Protein AF-J9ELM8-F1 (afdb_monomer_lite)

pLDDT: mean 75.01, std 12.06, range [44.31, 89.69]

Sequence (156 aa):
MTITLAIALLLKNIKKNKNQLDLVQRIIQQKAIFARRCEVQRRRIKLIIEAICSGLCRDENDLENLLSLLFFERKLTIEDELNFLITRKLICQQKNHGLCGTQLGQAVFTSSLSPDIALQVYDDLEKAIRSLALDNELHLLYLVIFKVFPFFSKNY

Structure (mmCIF, N/CA/C/O backbone):
data_AF-J9ELM8-F1
#
_entry.id   AF-J9ELM8-F1
#
loop_
_atom_site.group_PDB
_atom_site.id
_atom_site.type_symbol
_atom_site.label_atom_id
_atom_site.label_alt_id
_atom_site.label_comp_id
_atom_site.label_asym_id
_atom_site.label_entity_id
_atom_site.label_seq_id
_atom_site.pdbx_PDB_ins_code
_atom_site.Cartn_x
_atom_site.Cartn_y
_atom_site.Cartn_z
_atom_site.occupancy
_atom_site.B_iso_or_equiv
_atom_site.auth_seq_id
_atom_site.auth_comp_id
_atom_site.auth_asym_id
_atom_site.auth_atom_id
_atom_site.pdbx_PDB_model_num
ATOM 1 N N . MET A 1 1 ? -3.591 -6.146 68.782 1.00 54.66 1 MET A N 1
ATOM 2 C CA . MET A 1 1 ? -3.014 -5.292 67.713 1.00 54.66 1 MET A CA 1
ATOM 3 C C . MET A 1 1 ? -2.543 -6.054 66.470 1.00 54.66 1 MET A C 1
ATOM 5 O O . MET A 1 1 ? -2.504 -5.462 65.401 1.00 54.66 1 MET A O 1
ATOM 9 N N . THR A 1 2 ? -2.198 -7.339 66.559 1.00 58.75 2 THR A N 1
ATOM 10 C CA . THR A 1 2 ? -1.621 -8.124 65.448 1.00 58.75 2 THR A CA 1
ATOM 11 C C . THR A 1 2 ? -2.632 -8.528 64.365 1.00 58.75 2 THR A C 1
ATOM 13 O O . THR A 1 2 ? -2.308 -8.495 63.181 1.00 58.75 2 THR A O 1
ATOM 16 N N . ILE A 1 3 ? -3.879 -8.830 64.743 1.00 58.06 3 ILE A N 1
ATOM 17 C CA . ILE A 1 3 ? -4.936 -9.271 63.810 1.00 58.06 3 ILE A CA 1
ATOM 18 C C . ILE A 1 3 ? -5.359 -8.144 62.848 1.00 58.06 3 ILE A C 1
ATOM 20 O O . ILE A 1 3 ? -5.511 -8.366 61.648 1.00 58.06 3 ILE A O 1
ATOM 24 N N . THR A 1 4 ? -5.472 -6.908 63.337 1.00 61.56 4 THR A N 1
ATOM 25 C CA . THR A 1 4 ? -5.875 -5.742 62.531 1.00 61.56 4 THR A CA 1
ATOM 26 C C . THR A 1 4 ? -4.845 -5.401 61.447 1.00 61.56 4 THR A C 1
ATOM 28 O O . THR A 1 4 ? -5.211 -5.039 60.329 1.00 61.56 4 THR A O 1
ATOM 31 N N . LEU A 1 5 ? -3.553 -5.567 61.751 1.00 65.19 5 LEU A N 1
ATOM 32 C CA . LEU A 1 5 ? -2.456 -5.307 60.816 1.00 65.19 5 LEU A CA 1
ATOM 33 C C . LEU A 1 5 ? -2.407 -6.354 59.686 1.00 65.19 5 LEU A C 1
ATOM 35 O O . LEU A 1 5 ? -2.177 -6.006 58.528 1.00 65.19 5 LEU A O 1
ATOM 39 N N . ALA A 1 6 ? -2.686 -7.622 60.008 1.00 63.47 6 ALA A N 1
ATOM 40 C CA . ALA A 1 6 ? -2.739 -8.715 59.035 1.00 63.47 6 ALA A CA 1
ATOM 41 C C . ALA A 1 6 ? -3.901 -8.552 58.036 1.00 63.47 6 ALA A C 1
ATOM 43 O O . ALA A 1 6 ? -3.710 -8.711 56.828 1.00 63.47 6 ALA A O 1
ATOM 44 N N . ILE A 1 7 ? -5.085 -8.150 58.515 1.00 67.12 7 ILE A N 1
ATOM 45 C CA . ILE A 1 7 ? -6.251 -7.869 57.659 1.00 67.12 7 ILE A CA 1
ATOM 46 C C . ILE A 1 7 ? -5.975 -6.663 56.746 1.00 67.12 7 ILE A C 1
ATOM 48 O O . ILE A 1 7 ? -6.275 -6.709 55.552 1.00 67.12 7 ILE A O 1
ATOM 52 N N . ALA A 1 8 ? -5.339 -5.606 57.263 1.00 64.50 8 ALA A N 1
ATOM 53 C CA . ALA A 1 8 ? -4.965 -4.438 56.465 1.00 64.50 8 ALA A CA 1
ATOM 54 C C . ALA A 1 8 ? -3.954 -4.779 55.352 1.00 64.50 8 ALA A C 1
ATOM 56 O O . ALA A 1 8 ? -4.083 -4.275 54.235 1.00 64.50 8 ALA A O 1
ATOM 57 N N . LEU A 1 9 ? -2.982 -5.662 55.614 1.00 61.62 9 LEU A N 1
ATOM 58 C CA . LEU A 1 9 ? -2.028 -6.149 54.609 1.00 61.62 9 LEU A CA 1
ATOM 59 C C . LEU A 1 9 ? -2.701 -6.996 53.521 1.00 61.62 9 LEU A C 1
ATOM 61 O O . LEU A 1 9 ? -2.423 -6.790 52.339 1.00 61.62 9 LEU A O 1
ATOM 65 N N . LEU A 1 10 ? -3.624 -7.888 53.894 1.00 60.81 10 LEU A N 1
ATOM 66 C CA . LEU A 1 10 ? -4.417 -8.677 52.944 1.00 60.81 10 LEU A CA 1
ATOM 67 C C . LEU A 1 10 ? -5.290 -7.784 52.056 1.00 60.81 10 LEU A C 1
ATOM 69 O O . LEU A 1 10 ? -5.258 -7.912 50.833 1.00 60.81 10 LEU A O 1
ATOM 73 N N . LEU A 1 11 ? -5.993 -6.811 52.642 1.00 56.44 11 LEU A N 1
ATOM 74 C CA . LEU A 1 11 ? -6.794 -5.841 51.890 1.00 56.44 11 LEU A CA 1
ATOM 75 C C . LEU A 1 11 ? -5.930 -4.970 50.968 1.00 56.44 11 LEU A C 1
ATOM 77 O O . LEU A 1 11 ? -6.319 -4.704 49.831 1.00 56.44 11 LEU A O 1
ATOM 81 N N . LYS A 1 12 ? -4.735 -4.565 51.414 1.00 59.28 12 LYS A N 1
ATOM 82 C CA . LYS A 1 12 ? -3.779 -3.800 50.600 1.00 59.28 12 LYS A CA 1
ATOM 83 C C . LYS A 1 12 ? -3.245 -4.628 49.427 1.00 59.28 12 LYS A C 1
ATOM 85 O O . LYS A 1 12 ? -3.119 -4.085 48.332 1.00 59.28 12 LYS A O 1
ATOM 90 N N . ASN A 1 13 ? -3.006 -5.928 49.615 1.00 58.91 13 ASN A N 1
ATOM 91 C CA . ASN A 1 13 ? -2.591 -6.843 48.544 1.00 58.91 13 ASN A CA 1
ATOM 92 C C . ASN A 1 13 ? -3.713 -7.108 47.530 1.00 58.91 13 ASN A C 1
ATOM 94 O O . ASN A 1 13 ? -3.481 -7.023 46.325 1.00 58.91 13 ASN A O 1
ATOM 98 N N . ILE A 1 14 ? -4.943 -7.339 47.998 1.00 60.66 14 ILE A N 1
ATOM 99 C CA . ILE A 1 14 ? -6.116 -7.521 47.127 1.00 60.66 14 ILE A CA 1
ATOM 100 C C . ILE A 1 14 ? -6.391 -6.238 46.324 1.00 60.66 14 ILE A C 1
ATOM 102 O O . ILE A 1 14 ? -6.654 -6.294 45.122 1.00 60.66 14 ILE A O 1
ATOM 106 N N . LYS A 1 15 ? -6.261 -5.065 46.957 1.00 60.12 15 LYS A N 1
ATOM 107 C CA . LYS A 1 15 ? -6.425 -3.761 46.298 1.00 60.12 15 LYS A CA 1
ATOM 108 C C . LYS A 1 15 ? -5.303 -3.468 45.297 1.00 60.12 15 LYS A C 1
ATOM 110 O O . LYS A 1 15 ? -5.574 -2.953 44.217 1.00 60.12 15 LYS A O 1
ATOM 115 N N . LYS A 1 16 ? -4.059 -3.852 45.609 1.00 60.88 16 LYS A N 1
ATOM 116 C CA . LYS A 1 16 ? -2.923 -3.759 44.680 1.00 60.88 16 LYS A CA 1
ATOM 117 C C . LYS A 1 16 ? -3.159 -4.618 43.435 1.00 60.88 16 LYS A C 1
ATOM 119 O O . LYS A 1 16 ? -2.912 -4.136 42.339 1.00 60.88 16 LYS A O 1
ATOM 124 N N . ASN A 1 17 ? -3.690 -5.832 43.590 1.00 69.38 17 ASN A N 1
ATOM 125 C CA . ASN A 1 17 ? -3.974 -6.729 42.468 1.00 69.38 17 ASN A CA 1
ATOM 126 C C . ASN A 1 17 ? -5.115 -6.206 41.569 1.00 69.38 17 ASN A C 1
ATOM 128 O O . ASN A 1 17 ? -4.975 -6.193 40.351 1.00 69.38 17 ASN A O 1
ATOM 132 N N . LYS A 1 18 ? -6.192 -5.653 42.151 1.00 74.94 18 LYS A N 1
ATOM 133 C CA . LYS A 1 18 ? -7.259 -4.978 41.379 1.00 74.94 18 LYS A CA 1
ATOM 134 C C . LYS A 1 18 ? -6.739 -3.794 40.557 1.00 74.94 18 LYS A C 1
ATOM 136 O O . LYS A 1 18 ? -7.037 -3.704 39.373 1.00 74.94 18 LYS A O 1
ATOM 141 N N . ASN A 1 19 ? -5.890 -2.947 41.143 1.00 74.50 19 ASN A N 1
ATOM 142 C CA . ASN A 1 19 ? -5.303 -1.810 40.425 1.00 74.50 19 ASN A CA 1
ATOM 143 C C . ASN A 1 19 ? -4.401 -2.248 39.256 1.00 74.50 19 ASN A C 1
ATOM 145 O O . ASN A 1 19 ? -4.346 -1.566 38.235 1.00 74.50 19 ASN A O 1
ATOM 149 N N . GLN A 1 20 ? -3.681 -3.366 39.406 1.00 74.56 20 GLN A N 1
ATOM 150 C CA . GLN A 1 20 ? -2.874 -3.949 38.329 1.00 74.56 20 GLN A CA 1
ATOM 151 C C . GLN A 1 20 ? -3.768 -4.518 37.222 1.00 74.56 20 GLN A C 1
ATOM 153 O O . GLN A 1 20 ? -3.480 -4.311 36.048 1.00 74.56 20 GLN A O 1
ATOM 158 N N . LEU A 1 21 ? -4.885 -5.159 37.580 1.00 75.38 21 LEU A N 1
ATOM 159 C CA . LEU A 1 21 ? -5.864 -5.664 36.618 1.00 75.38 21 LEU A CA 1
ATOM 160 C C . LEU A 1 21 ? -6.491 -4.524 35.795 1.00 75.38 21 LEU A C 1
ATOM 162 O O . LEU A 1 21 ? -6.528 -4.604 34.570 1.00 75.38 21 LEU A O 1
ATOM 166 N N . ASP A 1 22 ? -6.882 -3.426 36.451 1.00 80.81 22 ASP A N 1
ATOM 167 C CA . ASP A 1 22 ? -7.416 -2.225 35.790 1.00 80.81 22 ASP A CA 1
ATOM 168 C C . ASP A 1 22 ? -6.375 -1.533 34.897 1.00 80.81 22 ASP A C 1
ATOM 170 O O . ASP A 1 22 ? -6.712 -0.935 33.871 1.00 80.81 22 ASP A O 1
ATOM 174 N N . LEU A 1 23 ? -5.093 -1.582 35.276 1.00 81.75 23 LEU A N 1
ATOM 175 C CA . LEU A 1 23 ? -3.998 -1.065 34.455 1.00 81.75 23 LEU A CA 1
ATOM 176 C C . LEU A 1 23 ? -3.802 -1.929 33.202 1.00 81.75 23 LEU A C 1
ATOM 178 O O . LEU A 1 23 ? -3.735 -1.397 32.097 1.00 81.75 23 LEU A O 1
ATOM 182 N N . VAL A 1 24 ? -3.757 -3.254 33.361 1.00 81.75 24 VAL A N 1
ATOM 183 C CA . VAL A 1 24 ? -3.612 -4.203 32.248 1.00 81.75 24 VAL A CA 1
ATOM 184 C C . VAL A 1 24 ? -4.805 -4.109 31.299 1.00 81.75 24 VAL A C 1
ATOM 186 O O . VAL A 1 24 ? -4.609 -4.023 30.089 1.00 81.75 24 VAL A O 1
ATOM 189 N N . GLN A 1 25 ? -6.030 -4.028 31.822 1.00 79.25 25 GLN A N 1
ATOM 190 C CA . GLN A 1 25 ? -7.232 -3.843 31.013 1.00 79.25 25 GLN A CA 1
ATOM 191 C C . GLN A 1 25 ? -7.175 -2.537 30.211 1.00 79.25 25 GLN A C 1
ATOM 193 O O . GLN A 1 25 ? -7.466 -2.546 29.014 1.00 79.25 25 GLN A O 1
ATOM 198 N N . ARG A 1 26 ? -6.723 -1.433 30.821 1.00 78.44 26 ARG A N 1
ATOM 199 C CA . ARG A 1 26 ? -6.506 -0.167 30.105 1.00 78.44 26 ARG A CA 1
ATOM 200 C C . ARG A 1 26 ? -5.450 -0.287 29.010 1.00 78.44 26 ARG A C 1
ATOM 202 O O . ARG A 1 26 ? -5.687 0.191 27.907 1.00 78.44 26 ARG A O 1
ATOM 209 N N . ILE A 1 27 ? -4.328 -0.957 29.268 1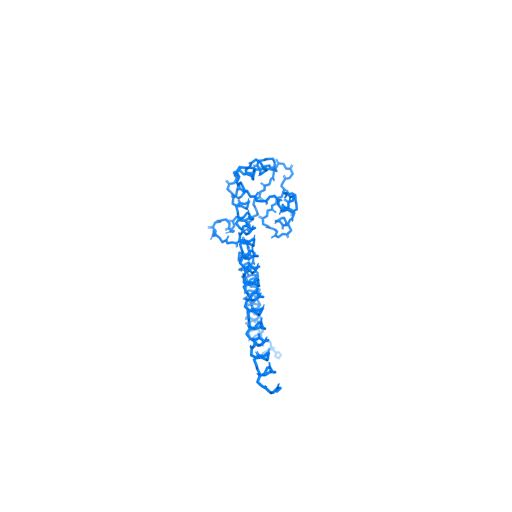.00 79.38 27 ILE A N 1
ATOM 210 C CA . ILE A 1 27 ? -3.276 -1.173 28.262 1.00 79.38 27 ILE A CA 1
ATOM 211 C C . ILE A 1 27 ? -3.799 -2.027 27.097 1.00 79.38 27 ILE A C 1
ATOM 213 O O . ILE A 1 27 ? -3.531 -1.715 25.938 1.00 79.38 27 ILE A O 1
ATOM 217 N N . ILE A 1 28 ? -4.567 -3.083 27.377 1.00 79.25 28 ILE A N 1
ATOM 218 C CA . ILE A 1 28 ? -5.166 -3.945 26.347 1.00 79.25 28 ILE A CA 1
ATOM 219 C C . ILE A 1 28 ? -6.178 -3.158 25.511 1.00 79.25 28 ILE A C 1
ATOM 221 O O . ILE A 1 28 ? -6.124 -3.210 24.284 1.00 79.25 28 ILE A O 1
ATOM 225 N N . GLN A 1 29 ? -7.059 -2.384 26.149 1.00 75.81 29 GLN A N 1
ATOM 226 C CA . GLN A 1 29 ? -8.020 -1.530 25.449 1.00 75.81 29 GLN A CA 1
ATOM 227 C C . GLN A 1 29 ? -7.314 -0.479 24.585 1.00 75.81 29 GLN A C 1
ATOM 229 O O . GLN A 1 29 ? -7.668 -0.306 23.422 1.00 75.81 29 GLN A O 1
ATOM 234 N N . GLN A 1 30 ? -6.272 0.171 25.105 1.00 72.12 30 GLN A N 1
ATOM 235 C CA . GLN A 1 30 ? -5.463 1.122 24.341 1.00 72.12 30 GLN A CA 1
ATOM 236 C C . GLN A 1 30 ? -4.791 0.462 23.133 1.00 72.12 30 GLN A C 1
ATOM 238 O O . GLN A 1 30 ? -4.851 1.008 22.031 1.00 72.12 30 GLN A O 1
ATOM 243 N N . LYS A 1 31 ? -4.211 -0.734 23.303 1.00 69.56 31 LYS A N 1
ATOM 244 C CA . LYS A 1 31 ? -3.638 -1.507 22.193 1.00 69.56 31 LYS A CA 1
ATOM 245 C C . LYS A 1 31 ? -4.690 -1.889 21.152 1.00 69.56 31 LYS A C 1
ATOM 247 O O . LYS A 1 31 ? -4.416 -1.770 19.963 1.00 69.56 31 LYS A O 1
ATOM 252 N N . ALA A 1 32 ? -5.888 -2.295 21.570 1.00 69.50 32 ALA A N 1
ATOM 253 C CA . ALA A 1 32 ? -6.981 -2.638 20.661 1.00 69.50 32 ALA A CA 1
ATOM 254 C C . ALA A 1 32 ? -7.477 -1.418 19.861 1.00 69.50 32 ALA A C 1
ATOM 256 O O . ALA A 1 32 ? -7.675 -1.507 18.650 1.00 69.50 32 ALA A O 1
ATOM 257 N N . ILE A 1 33 ? -7.617 -0.257 20.511 1.00 72.31 33 ILE A N 1
ATOM 258 C CA . ILE A 1 33 ? -7.977 1.010 19.854 1.00 72.31 33 ILE A CA 1
ATOM 259 C C . ILE A 1 33 ? -6.896 1.417 18.846 1.00 72.31 33 ILE A C 1
ATOM 261 O O . ILE A 1 33 ? -7.211 1.817 17.725 1.00 72.31 33 ILE A O 1
ATOM 265 N N . PHE A 1 34 ? -5.623 1.290 19.225 1.00 65.69 34 PHE A N 1
ATOM 266 C CA . PHE A 1 34 ? -4.498 1.598 18.348 1.00 65.69 34 PHE A CA 1
ATOM 267 C C . PHE A 1 34 ? -4.453 0.670 17.127 1.00 65.69 34 PHE A C 1
ATOM 269 O O . PHE A 1 34 ? -4.370 1.154 16.000 1.00 65.69 34 PHE A O 1
ATOM 276 N N . ALA A 1 35 ? -4.597 -0.643 17.332 1.00 65.88 35 ALA A N 1
ATOM 277 C CA . ALA A 1 35 ? -4.659 -1.623 16.250 1.00 65.88 35 ALA A CA 1
ATOM 278 C C . ALA A 1 35 ? -5.801 -1.307 15.272 1.00 65.88 35 ALA A C 1
ATOM 280 O O . ALA A 1 35 ? -5.575 -1.219 14.065 1.00 65.88 35 ALA A O 1
ATOM 281 N N . ARG A 1 36 ? -7.002 -1.014 15.793 1.00 69.38 36 ARG A N 1
ATOM 282 C CA . ARG A 1 36 ? -8.157 -0.617 14.977 1.00 69.38 36 ARG A CA 1
ATOM 283 C C . ARG A 1 36 ? -7.887 0.662 14.180 1.00 69.38 36 ARG A C 1
ATOM 285 O O . ARG A 1 36 ? -8.250 0.741 13.011 1.00 69.38 36 ARG A O 1
ATOM 292 N N . ARG A 1 37 ? -7.221 1.653 14.779 1.00 64.88 37 ARG A N 1
ATOM 293 C CA . ARG A 1 37 ? -6.851 2.907 14.104 1.00 64.88 37 ARG A CA 1
ATOM 294 C C . ARG A 1 37 ? -5.875 2.667 12.947 1.00 64.88 37 ARG A C 1
ATOM 296 O O . ARG A 1 37 ? -6.084 3.217 11.868 1.00 64.88 37 ARG A O 1
ATOM 303 N N . CYS A 1 38 ? -4.850 1.840 13.152 1.00 63.28 38 CYS A N 1
ATOM 304 C CA . CYS A 1 38 ? -3.893 1.478 12.104 1.00 63.28 38 CYS A CA 1
ATOM 305 C C . CYS A 1 38 ? -4.552 0.689 10.966 1.00 63.28 38 CYS A C 1
ATOM 307 O O . CYS A 1 38 ? -4.238 0.922 9.801 1.00 63.28 38 CYS A O 1
ATOM 309 N N . GLU A 1 39 ? -5.491 -0.209 11.275 1.00 68.44 39 GLU A N 1
ATOM 310 C CA . GLU A 1 39 ? -6.244 -0.928 10.245 1.00 68.44 39 GLU A CA 1
ATOM 311 C C . GLU A 1 39 ? -7.077 0.004 9.367 1.00 68.44 39 GLU A C 1
ATOM 313 O O . GLU A 1 39 ? -7.069 -0.143 8.146 1.00 68.44 39 GLU A O 1
ATOM 318 N N . VAL A 1 40 ? -7.769 0.979 9.961 1.00 72.69 40 VAL A N 1
ATOM 319 C CA . VAL A 1 40 ? -8.566 1.955 9.202 1.00 72.69 40 VAL A CA 1
ATOM 320 C C . VAL A 1 40 ? -7.674 2.767 8.263 1.00 72.69 40 VAL A C 1
ATOM 322 O O . VAL A 1 40 ? -8.022 2.939 7.097 1.00 72.69 40 VAL A O 1
ATOM 325 N N . GLN A 1 41 ? -6.5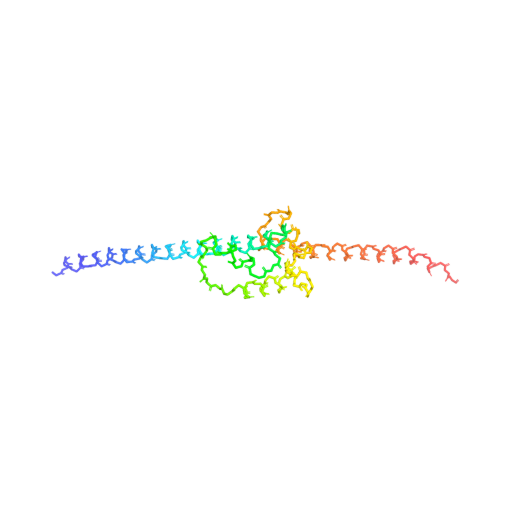01 3.204 8.728 1.00 72.38 41 GLN A N 1
ATOM 326 C CA . GLN A 1 41 ? -5.549 3.942 7.895 1.00 72.38 41 GLN A CA 1
ATOM 327 C C . GLN A 1 41 ? -5.011 3.087 6.739 1.00 72.38 41 GLN A C 1
ATOM 329 O O . GLN A 1 41 ? -4.993 3.544 5.600 1.00 72.38 41 GLN A O 1
ATOM 334 N N . ARG A 1 42 ? -4.637 1.827 6.998 1.00 73.31 42 ARG A N 1
ATOM 335 C CA . ARG A 1 42 ? -4.185 0.897 5.948 1.00 73.31 42 ARG A CA 1
ATOM 336 C C . ARG A 1 42 ? -5.256 0.655 4.889 1.00 73.31 42 ARG A C 1
ATOM 338 O O . ARG A 1 42 ? -4.947 0.657 3.701 1.00 73.31 42 ARG A O 1
ATOM 345 N N . ARG A 1 43 ? -6.511 0.475 5.314 1.00 79.94 43 ARG A N 1
ATOM 346 C CA . ARG A 1 43 ? -7.654 0.306 4.405 1.00 79.94 43 ARG A CA 1
ATOM 347 C C . ARG A 1 43 ? -7.898 1.566 3.579 1.00 79.94 43 ARG A C 1
ATOM 349 O O . ARG A 1 43 ? -8.086 1.449 2.376 1.00 79.94 43 ARG A O 1
ATOM 356 N N . ARG A 1 44 ? -7.828 2.752 4.195 1.00 84.31 44 ARG A N 1
ATOM 357 C CA . ARG A 1 44 ? -7.969 4.041 3.501 1.00 84.31 44 ARG A CA 1
ATOM 358 C C . ARG A 1 44 ? -6.899 4.220 2.423 1.00 84.31 44 ARG A C 1
ATOM 360 O O . ARG A 1 44 ? -7.244 4.476 1.279 1.00 84.31 44 ARG A O 1
ATOM 367 N N . ILE A 1 45 ? -5.624 4.018 2.759 1.00 83.94 45 ILE A N 1
ATOM 368 C CA . ILE A 1 45 ? -4.510 4.156 1.804 1.00 83.94 45 ILE A CA 1
ATOM 369 C C . ILE A 1 45 ? -4.651 3.158 0.647 1.00 83.94 45 ILE A C 1
ATOM 371 O O . ILE A 1 45 ? -4.472 3.532 -0.510 1.00 83.94 45 ILE A O 1
ATOM 375 N N . LYS A 1 46 ? -5.008 1.901 0.944 1.00 87.56 46 LYS A N 1
ATOM 376 C CA . LYS A 1 46 ? -5.252 0.884 -0.088 1.00 87.56 46 LYS A CA 1
ATOM 377 C C . LYS A 1 46 ? -6.363 1.319 -1.045 1.00 87.56 46 LYS A C 1
ATOM 379 O O . LYS A 1 46 ? -6.170 1.272 -2.252 1.00 87.56 46 LYS A O 1
ATOM 384 N N . LEU A 1 47 ? -7.476 1.805 -0.502 1.00 87.69 47 LEU A N 1
ATOM 385 C CA . LEU A 1 47 ? -8.629 2.243 -1.282 1.00 87.69 47 LEU A CA 1
ATOM 386 C C . LEU A 1 47 ? -8.292 3.447 -2.173 1.00 87.69 47 LEU A C 1
ATOM 388 O O . LEU A 1 47 ? -8.681 3.465 -3.334 1.00 87.69 47 LEU A O 1
ATOM 392 N N . ILE A 1 48 ? -7.517 4.415 -1.673 1.00 87.50 48 ILE A N 1
ATOM 393 C CA . ILE A 1 48 ? -7.051 5.564 -2.469 1.00 87.50 48 ILE A CA 1
ATOM 394 C C . ILE A 1 48 ? -6.218 5.094 -3.672 1.00 87.50 48 ILE A C 1
ATOM 396 O O . ILE A 1 48 ? -6.444 5.540 -4.795 1.00 87.50 48 ILE A O 1
ATOM 400 N N . ILE A 1 49 ? -5.285 4.160 -3.460 1.00 88.12 49 ILE A N 1
ATOM 401 C CA . ILE A 1 49 ? -4.467 3.602 -4.546 1.00 88.12 49 ILE A CA 1
ATOM 402 C C . ILE A 1 49 ? -5.344 2.837 -5.539 1.00 88.12 49 ILE A C 1
ATOM 404 O O . ILE A 1 49 ? -5.184 3.022 -6.742 1.00 88.12 49 ILE A O 1
ATOM 408 N N . GLU A 1 50 ? -6.284 2.017 -5.064 1.00 89.06 50 GLU A N 1
ATOM 409 C CA . GLU A 1 50 ? -7.226 1.286 -5.920 1.00 89.06 50 GLU A CA 1
ATOM 410 C C . GLU A 1 50 ? -8.094 2.239 -6.751 1.00 89.06 50 GLU A C 1
ATOM 412 O O . GLU A 1 50 ? -8.251 2.027 -7.951 1.00 89.06 50 GLU A O 1
ATOM 417 N N . ALA A 1 51 ? -8.610 3.318 -6.161 1.00 88.94 51 ALA A N 1
ATOM 418 C CA . ALA A 1 51 ? -9.424 4.314 -6.856 1.00 88.94 51 ALA A CA 1
ATOM 419 C C . ALA A 1 51 ? -8.637 5.035 -7.965 1.00 88.94 51 ALA A C 1
ATOM 421 O O . ALA A 1 51 ? -9.152 5.246 -9.062 1.00 88.94 51 ALA A O 1
ATOM 422 N N . ILE A 1 52 ? -7.368 5.360 -7.714 1.00 88.44 52 ILE A N 1
ATOM 423 C CA . ILE A 1 52 ? -6.515 6.047 -8.693 1.00 88.44 52 ILE A CA 1
ATOM 424 C C . ILE A 1 52 ? -6.021 5.073 -9.776 1.00 88.44 52 ILE A C 1
ATOM 426 O O . ILE A 1 52 ? -6.073 5.388 -10.962 1.00 88.44 52 ILE A O 1
ATOM 430 N N . CYS A 1 53 ? -5.601 3.859 -9.407 1.00 87.31 53 CYS A N 1
ATOM 431 C CA . CYS A 1 53 ? -5.102 2.853 -10.356 1.00 87.31 53 CYS A CA 1
ATOM 432 C C . CYS A 1 53 ? -6.216 2.213 -11.202 1.00 87.31 53 CYS A C 1
ATOM 434 O O . CYS A 1 53 ? -5.965 1.778 -12.325 1.00 87.31 53 CYS A O 1
ATOM 436 N N . SER A 1 54 ? -7.453 2.169 -10.697 1.00 87.06 54 SER A N 1
ATOM 437 C CA . SER A 1 54 ? -8.633 1.784 -11.487 1.00 87.06 54 SER A CA 1
ATOM 438 C C . SER A 1 54 ? -9.102 2.889 -12.441 1.00 87.06 54 SER A C 1
ATOM 440 O O . SER A 1 54 ? -9.902 2.623 -13.336 1.00 87.06 54 SER A O 1
ATOM 442 N N . GLY A 1 55 ? -8.599 4.119 -12.277 1.00 84.44 55 GLY A N 1
ATOM 443 C CA . GLY A 1 55 ? -9.001 5.286 -13.060 1.00 84.44 55 GLY A CA 1
ATOM 444 C C . GLY A 1 55 ? -10.338 5.899 -12.637 1.00 84.44 55 GLY A C 1
ATOM 445 O O . GLY A 1 55 ? -10.888 6.692 -13.406 1.00 84.44 55 GLY A O 1
ATOM 446 N N . LEU A 1 56 ? -10.848 5.534 -11.452 1.00 83.00 56 LEU A N 1
ATOM 447 C CA . LEU A 1 56 ? -12.076 6.067 -10.856 1.00 83.00 56 LEU A CA 1
ATOM 448 C C . LEU A 1 56 ? -11.895 7.513 -10.377 1.00 83.00 56 LEU A C 1
ATOM 450 O O . LEU A 1 56 ? -12.803 8.321 -10.540 1.00 83.00 56 LEU A O 1
ATOM 454 N N . CYS A 1 57 ? -10.728 7.836 -9.817 1.00 84.12 57 CYS A N 1
ATOM 455 C CA . CYS A 1 57 ? -10.371 9.193 -9.404 1.00 84.12 57 CYS A CA 1
ATOM 456 C C . CYS A 1 57 ? -9.204 9.693 -10.252 1.00 84.12 57 CYS A C 1
ATOM 458 O O . CYS A 1 57 ? -8.141 9.067 -10.259 1.00 84.12 57 CYS A O 1
ATOM 460 N N . ARG A 1 58 ? -9.399 10.816 -10.949 1.00 81.81 58 ARG A N 1
ATOM 461 C CA . ARG A 1 58 ? -8.349 11.464 -11.754 1.00 81.81 58 ARG A CA 1
ATOM 462 C C . ARG A 1 58 ? -7.929 12.798 -11.160 1.00 81.81 58 ARG A C 1
ATOM 464 O O . ARG A 1 58 ? -6.759 13.152 -11.262 1.00 81.81 58 ARG A O 1
ATOM 471 N N . ASP A 1 59 ? -8.840 13.465 -10.461 1.00 83.69 59 ASP A N 1
ATOM 472 C CA . ASP A 1 59 ? -8.579 14.737 -9.802 1.00 83.69 59 ASP A CA 1
ATOM 473 C C . ASP A 1 59 ? -8.685 14.629 -8.277 1.00 83.69 59 ASP A C 1
ATOM 475 O O . ASP A 1 59 ? -9.330 13.733 -7.724 1.00 83.69 59 ASP A O 1
ATOM 479 N N . GLU A 1 60 ? -8.059 15.578 -7.582 1.00 82.25 60 GLU A N 1
ATOM 480 C CA . GLU A 1 60 ? -8.127 15.681 -6.119 1.00 82.25 60 GLU A CA 1
ATOM 481 C C . GLU A 1 60 ? -9.577 15.847 -5.645 1.00 82.25 60 GLU A C 1
ATOM 483 O O . GLU A 1 60 ? -9.980 15.215 -4.674 1.00 82.25 60 GLU A O 1
ATOM 488 N N . ASN A 1 61 ? -10.396 16.591 -6.396 1.00 83.06 61 ASN A N 1
ATOM 489 C CA . ASN A 1 61 ? -11.815 16.796 -6.105 1.00 83.06 61 ASN A CA 1
ATOM 490 C C . ASN A 1 61 ? -12.640 15.496 -6.182 1.00 83.06 61 ASN A C 1
ATOM 492 O O . ASN A 1 61 ? -13.523 15.270 -5.356 1.00 83.06 61 ASN A O 1
ATOM 496 N N . ASP A 1 62 ? -12.342 14.605 -7.134 1.00 85.50 62 ASP A N 1
ATOM 497 C CA . ASP A 1 62 ? -13.002 13.293 -7.215 1.00 85.50 62 ASP A CA 1
ATOM 498 C C . ASP A 1 62 ? -12.655 12.435 -6.001 1.00 85.50 62 ASP A C 1
ATOM 500 O O . ASP A 1 62 ? -13.503 11.714 -5.466 1.00 85.50 62 ASP A O 1
ATOM 504 N N . LEU A 1 63 ? -11.404 12.538 -5.549 1.00 84.19 63 LEU A N 1
ATOM 505 C CA . LEU A 1 63 ? -10.938 11.851 -4.359 1.00 84.19 63 LEU A CA 1
ATOM 506 C C . LEU A 1 63 ? -11.605 12.414 -3.098 1.00 84.19 63 LEU A C 1
ATOM 508 O O . LEU A 1 63 ? -12.036 11.636 -2.247 1.00 84.19 63 LEU A O 1
ATOM 512 N N . GLU A 1 64 ? -11.757 13.738 -2.988 1.00 83.31 64 GLU A N 1
ATOM 513 C CA . GLU A 1 64 ? -12.492 14.371 -1.886 1.00 83.31 64 GLU A CA 1
ATOM 514 C C . GLU A 1 64 ? -13.950 13.903 -1.842 1.00 83.31 64 GLU A C 1
ATOM 516 O O . GLU A 1 64 ? -14.452 13.524 -0.778 1.00 83.31 64 GLU A O 1
ATOM 521 N N . ASN A 1 65 ? -14.615 13.863 -3.001 1.00 85.25 65 ASN A N 1
ATOM 522 C CA . ASN A 1 65 ? -15.988 13.383 -3.131 1.00 85.25 65 ASN A CA 1
ATOM 523 C C . ASN A 1 65 ? -16.103 11.922 -2.691 1.00 85.25 65 ASN A C 1
ATOM 525 O O . ASN A 1 65 ? -16.946 11.589 -1.857 1.00 85.25 65 ASN A O 1
ATOM 529 N N . LEU A 1 66 ? -15.217 11.052 -3.174 1.00 82.81 66 LEU A N 1
ATOM 530 C CA . LEU A 1 66 ? -15.197 9.640 -2.802 1.00 82.81 66 LEU A CA 1
ATOM 531 C C . LEU A 1 66 ? -14.943 9.450 -1.297 1.00 82.81 66 LEU A C 1
ATOM 533 O O . LEU A 1 66 ? -15.642 8.680 -0.635 1.00 82.81 66 LEU A O 1
ATOM 537 N N . LEU A 1 67 ? -14.002 10.197 -0.721 1.00 80.12 67 LEU A N 1
ATOM 538 C CA . LEU A 1 67 ? -13.714 10.143 0.712 1.00 80.12 67 LEU A CA 1
ATOM 539 C C . LEU A 1 67 ? -14.863 10.694 1.564 1.00 80.12 67 LEU A C 1
ATOM 541 O O . LEU A 1 67 ? -15.093 10.188 2.665 1.00 80.12 67 LEU A O 1
ATOM 545 N N . SER A 1 68 ? -15.610 11.683 1.064 1.00 80.62 68 SER A N 1
ATOM 546 C CA . SER A 1 68 ? -16.802 12.208 1.739 1.00 80.62 68 SER A CA 1
ATOM 547 C C . SER A 1 68 ? -17.907 11.154 1.881 1.00 80.62 68 SER A C 1
ATOM 549 O O . SER A 1 68 ? -18.603 11.133 2.895 1.00 80.62 68 SER A O 1
ATOM 551 N N . LEU A 1 69 ? -18.007 10.232 0.917 1.00 80.19 69 LEU A N 1
ATOM 552 C CA . LEU A 1 69 ? -18.978 9.135 0.922 1.00 80.19 69 LEU A CA 1
ATOM 553 C C . LEU A 1 69 ? -18.557 7.965 1.824 1.00 80.19 69 LEU A C 1
ATOM 555 O O . LEU A 1 69 ? -19.406 7.226 2.317 1.00 80.19 69 LEU A O 1
ATOM 559 N N . LEU A 1 70 ? -17.256 7.779 2.056 1.00 71.31 70 LEU A N 1
ATOM 560 C CA . LEU A 1 70 ? -16.711 6.571 2.686 1.00 71.31 70 LEU A CA 1
ATOM 561 C C . LEU A 1 70 ? -16.654 6.589 4.226 1.00 71.31 70 LEU A C 1
ATOM 563 O O . LEU A 1 70 ? -16.062 5.689 4.817 1.00 71.31 70 LEU A O 1
ATOM 567 N N . PHE A 1 71 ? -17.277 7.563 4.902 1.00 66.75 71 PHE A N 1
ATOM 568 C CA . PHE A 1 71 ? -17.349 7.657 6.377 1.00 66.75 71 PHE A CA 1
ATOM 569 C C . PHE A 1 71 ? -15.999 7.459 7.110 1.00 66.75 71 PHE A C 1
ATOM 571 O O . PHE A 1 71 ? -15.961 7.026 8.265 1.00 66.75 71 PHE A O 1
ATOM 578 N N . PHE A 1 72 ? -14.867 7.769 6.470 1.00 69.25 72 PHE A N 1
ATOM 579 C CA . PHE A 1 72 ? -13.561 7.697 7.123 1.00 69.25 72 PHE A CA 1
ATOM 580 C C . PHE A 1 72 ? -13.380 8.872 8.093 1.00 69.25 72 PHE A C 1
ATOM 582 O O . PHE A 1 72 ? -13.727 10.013 7.790 1.00 69.25 72 PHE A O 1
ATOM 589 N N . GLU A 1 73 ? -12.768 8.617 9.255 1.00 59.31 73 GLU A N 1
ATOM 590 C CA . GLU A 1 73 ? -12.347 9.690 10.161 1.00 59.31 73 GLU A CA 1
ATOM 591 C C . GLU A 1 73 ? -11.330 10.603 9.446 1.00 59.31 73 GLU A C 1
ATOM 593 O O . GLU A 1 73 ? -10.234 10.166 9.073 1.00 59.31 73 GLU A O 1
ATOM 598 N N . ARG A 1 74 ? -11.678 11.885 9.256 1.00 58.81 74 ARG A N 1
ATOM 599 C CA . ARG A 1 74 ? -10.768 12.916 8.727 1.00 58.81 74 ARG A CA 1
ATOM 600 C C . ARG A 1 74 ? -9.669 13.198 9.753 1.00 58.81 74 ARG A C 1
ATOM 602 O O . ARG A 1 74 ? -9.846 14.015 10.649 1.00 58.81 74 ARG A O 1
ATOM 609 N N . LYS A 1 75 ? -8.552 12.474 9.658 1.00 59.94 75 LYS A N 1
ATOM 610 C CA . LYS A 1 75 ? -7.368 12.669 10.517 1.00 59.94 75 LYS A CA 1
ATOM 611 C C . LYS A 1 75 ? -6.210 13.391 9.830 1.00 59.94 75 LYS A C 1
ATOM 613 O O . LYS A 1 75 ? -5.453 14.046 10.533 1.00 59.94 75 LYS A O 1
ATOM 618 N N . LEU A 1 76 ? -6.076 13.265 8.510 1.00 64.69 76 LEU A N 1
ATOM 619 C CA . LEU A 1 76 ? -5.072 13.958 7.702 1.00 64.69 76 LEU A CA 1
ATOM 620 C C . LEU A 1 76 ? -5.735 14.665 6.518 1.00 64.69 76 LEU A C 1
ATOM 622 O O . LEU A 1 76 ? -6.744 14.179 5.988 1.00 64.69 76 LEU A O 1
ATOM 626 N N . THR A 1 77 ? -5.149 15.800 6.136 1.00 76.00 77 THR A N 1
ATOM 627 C CA . THR A 1 77 ? -5.388 16.493 4.866 1.00 76.00 77 THR A CA 1
ATOM 628 C C . THR A 1 77 ? -5.058 15.550 3.712 1.00 76.00 77 THR A C 1
ATOM 630 O O . THR A 1 77 ? -4.116 14.761 3.776 1.00 76.00 77 THR A O 1
ATOM 633 N N . ILE A 1 78 ? -5.879 15.593 2.665 1.00 77.69 78 ILE A N 1
ATOM 634 C CA . ILE A 1 78 ? -5.753 14.697 1.507 1.00 77.69 78 ILE A CA 1
ATOM 635 C C . ILE A 1 78 ? -4.413 14.935 0.801 1.00 77.69 78 ILE A C 1
ATOM 637 O O . ILE A 1 78 ? -3.755 13.982 0.392 1.00 77.69 78 ILE A O 1
ATOM 641 N N . GLU A 1 79 ? -3.960 16.186 0.772 1.00 80.44 79 GLU A N 1
ATOM 642 C CA . GLU A 1 79 ? -2.655 16.593 0.251 1.00 80.44 79 GLU A CA 1
ATOM 643 C C . GLU A 1 79 ? -1.487 15.858 0.926 1.00 80.44 79 GLU A C 1
ATOM 645 O O . GLU A 1 79 ? -0.595 15.364 0.240 1.00 80.44 79 GLU A O 1
ATOM 650 N N . ASP A 1 80 ? -1.499 15.706 2.255 1.00 82.00 80 ASP A N 1
ATOM 651 C CA . ASP A 1 80 ? -0.431 15.003 2.979 1.00 82.00 80 ASP A CA 1
ATOM 652 C C . ASP A 1 80 ? -0.405 13.507 2.634 1.00 82.00 80 ASP A C 1
ATOM 654 O O . ASP A 1 80 ? 0.665 12.905 2.498 1.00 82.00 80 ASP A O 1
ATOM 658 N N . GLU A 1 81 ? -1.581 12.896 2.453 1.00 82.44 81 GLU A N 1
ATOM 659 C CA . GLU A 1 81 ? -1.691 11.497 2.031 1.00 82.44 81 GLU A CA 1
ATOM 660 C C . GLU A 1 81 ? -1.210 11.305 0.590 1.00 82.44 81 GLU A C 1
ATOM 662 O O . GLU A 1 81 ? -0.483 10.348 0.307 1.00 82.44 81 GLU A O 1
ATOM 667 N N . LEU A 1 82 ? -1.549 12.229 -0.311 1.00 83.62 82 LEU A N 1
ATOM 668 C CA . LEU A 1 82 ? -1.061 12.2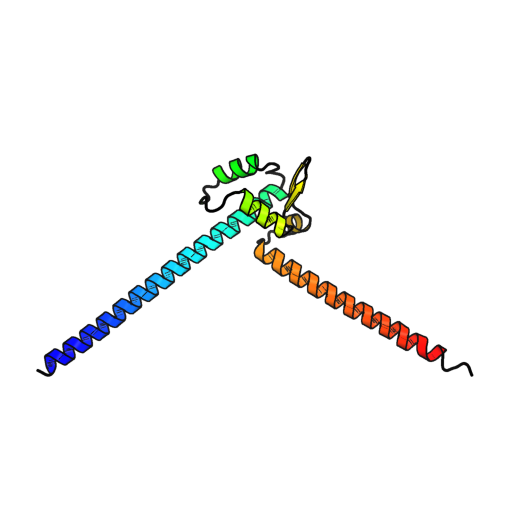18 -1.688 1.00 83.62 82 LEU A CA 1
ATOM 669 C C . LEU A 1 82 ? 0.455 12.410 -1.739 1.00 83.62 82 LEU A C 1
ATOM 671 O O . LEU A 1 82 ? 1.145 11.629 -2.393 1.00 83.62 82 LEU A O 1
ATOM 675 N N . ASN A 1 83 ? 0.996 13.362 -0.982 1.00 85.19 83 ASN A N 1
ATOM 676 C CA . ASN A 1 83 ? 2.436 13.591 -0.881 1.00 85.19 83 ASN A CA 1
ATOM 677 C C . ASN A 1 83 ? 3.173 12.354 -0.350 1.00 85.19 83 ASN A C 1
ATOM 679 O O . ASN A 1 83 ? 4.224 11.975 -0.878 1.00 85.19 83 ASN A O 1
ATOM 683 N N . PHE A 1 84 ? 2.615 11.670 0.652 1.00 84.19 84 PHE A N 1
ATOM 684 C CA . PHE A 1 84 ? 3.155 10.403 1.146 1.00 84.19 84 PHE A CA 1
ATOM 685 C C . PHE A 1 84 ? 3.173 9.314 0.062 1.00 84.19 84 PHE A C 1
ATOM 687 O O . PHE A 1 84 ? 4.169 8.600 -0.091 1.00 84.19 84 PHE A O 1
ATOM 694 N N . LEU A 1 85 ? 2.097 9.199 -0.720 1.00 84.38 85 LEU A N 1
ATOM 695 C CA . LEU A 1 85 ? 1.982 8.222 -1.806 1.00 84.38 85 LEU A CA 1
ATOM 696 C C . LEU A 1 85 ? 2.937 8.521 -2.969 1.00 84.38 85 LEU A C 1
ATOM 698 O O . LEU A 1 85 ? 3.545 7.596 -3.518 1.00 84.38 85 LEU A O 1
ATOM 702 N N . ILE A 1 86 ? 3.122 9.800 -3.296 1.00 86.56 86 ILE A N 1
ATOM 703 C CA . ILE A 1 86 ? 4.081 10.271 -4.303 1.00 86.56 86 ILE A CA 1
ATOM 704 C C . ILE A 1 86 ? 5.517 10.001 -3.839 1.00 86.56 86 ILE A C 1
ATOM 706 O O . ILE A 1 86 ? 6.324 9.466 -4.599 1.00 86.56 86 ILE A O 1
ATOM 710 N N . THR A 1 87 ? 5.828 10.276 -2.568 1.00 87.19 87 THR A N 1
ATOM 711 C CA . THR A 1 87 ? 7.159 10.027 -1.981 1.00 87.19 87 THR A CA 1
ATOM 712 C C . THR A 1 87 ? 7.541 8.550 -2.068 1.00 87.19 87 THR A C 1
ATOM 714 O O . THR A 1 87 ? 8.690 8.2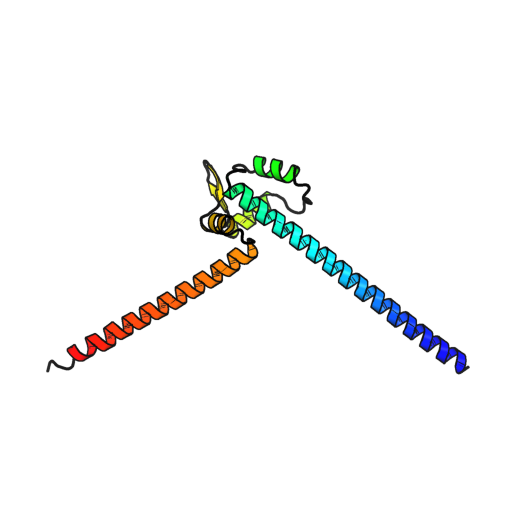07 -2.340 1.00 87.19 87 THR A O 1
ATOM 717 N N . ARG A 1 88 ? 6.563 7.655 -1.891 1.00 84.69 88 ARG A N 1
ATOM 718 C CA . ARG A 1 88 ? 6.752 6.203 -2.016 1.00 84.69 88 ARG A CA 1
ATOM 719 C C . ARG A 1 88 ? 6.677 5.681 -3.453 1.00 84.69 88 ARG A C 1
ATOM 721 O O . ARG A 1 88 ? 6.709 4.470 -3.649 1.00 84.69 88 ARG A O 1
ATOM 728 N N . LYS A 1 89 ? 6.590 6.566 -4.453 1.00 84.19 89 LYS A N 1
ATOM 729 C CA . LYS A 1 89 ? 6.468 6.231 -5.881 1.00 84.19 89 LYS A CA 1
ATOM 730 C C . LYS A 1 89 ? 5.280 5.317 -6.192 1.00 84.19 89 LYS A C 1
ATOM 732 O O . LYS A 1 89 ? 5.342 4.557 -7.153 1.00 84.19 89 LYS A O 1
ATOM 737 N N . LEU A 1 90 ? 4.209 5.361 -5.401 1.00 84.19 90 LEU A N 1
ATOM 738 C CA . LEU A 1 90 ? 2.992 4.580 -5.658 1.00 84.19 90 LEU A CA 1
ATOM 739 C C . LEU A 1 90 ? 2.057 5.313 -6.625 1.00 84.19 90 LEU A C 1
ATOM 741 O O . LEU A 1 90 ? 1.367 4.685 -7.424 1.00 84.19 90 LEU A O 1
ATOM 745 N N . ILE A 1 91 ? 2.074 6.646 -6.584 1.00 87.38 91 ILE A N 1
ATOM 746 C CA . ILE A 1 91 ? 1.253 7.525 -7.421 1.00 87.38 91 ILE A CA 1
ATOM 747 C C . ILE A 1 91 ? 2.152 8.598 -8.044 1.00 87.38 91 ILE A C 1
ATOM 749 O O . ILE A 1 91 ? 3.145 9.008 -7.445 1.00 87.38 91 ILE A O 1
ATOM 753 N N . CYS A 1 92 ? 1.800 9.048 -9.243 1.00 84.69 92 CYS A N 1
ATOM 754 C CA . CYS A 1 92 ? 2.398 10.184 -9.930 1.00 84.69 92 CYS A CA 1
ATOM 755 C C . CYS A 1 92 ? 1.323 11.226 -10.250 1.00 84.69 92 CYS A C 1
ATOM 757 O O . CYS A 1 92 ? 0.234 10.886 -10.707 1.00 84.69 92 CYS A O 1
ATOM 759 N N . GLN A 1 93 ? 1.653 12.505 -10.088 1.00 82.19 93 GLN A N 1
ATOM 760 C CA . GLN A 1 93 ? 0.815 13.605 -10.558 1.00 82.19 93 GLN A CA 1
ATOM 761 C C . GLN A 1 93 ? 1.303 14.042 -11.944 1.00 82.19 93 GLN A C 1
ATOM 763 O O . GLN A 1 93 ? 2.421 14.541 -12.094 1.00 82.19 93 GLN A O 1
ATOM 768 N N . GLN A 1 94 ? 0.492 13.819 -12.979 1.00 79.69 94 GLN A N 1
ATOM 769 C CA . GLN A 1 94 ? 0.774 14.310 -14.326 1.00 79.69 94 GLN A CA 1
ATOM 770 C C . GLN A 1 94 ? 0.150 15.688 -14.530 1.00 79.69 94 GLN A C 1
ATOM 772 O O . GLN A 1 94 ? -1.050 15.867 -14.353 1.00 79.69 94 GLN A O 1
ATOM 777 N N . LYS A 1 95 ? 0.958 16.643 -15.010 1.00 66.94 95 LYS A N 1
ATOM 778 C CA . LYS A 1 95 ? 0.549 18.042 -15.234 1.00 66.94 95 LYS A CA 1
ATOM 779 C C . LYS A 1 95 ? -0.673 18.217 -16.149 1.00 66.94 95 LYS A C 1
ATOM 781 O O . LYS A 1 95 ? -1.361 19.217 -16.018 1.00 66.94 95 LYS A O 1
ATOM 786 N N . ASN A 1 96 ? -0.938 17.263 -17.046 1.00 64.75 96 ASN A N 1
ATOM 787 C CA . ASN A 1 96 ? -2.026 17.350 -18.028 1.00 64.75 96 ASN A CA 1
ATOM 788 C C . ASN A 1 96 ? -3.141 16.311 -17.826 1.00 64.75 96 ASN A C 1
ATOM 790 O O . ASN A 1 96 ? -4.170 16.416 -18.482 1.00 64.75 96 ASN A O 1
ATOM 794 N N . HIS A 1 97 ? -2.928 15.290 -16.990 1.00 62.88 97 HIS A N 1
ATOM 795 C CA . HIS A 1 97 ? -3.798 14.105 -16.933 1.00 62.88 97 HIS A CA 1
ATOM 796 C C . HIS A 1 97 ? -4.288 13.752 -15.521 1.00 62.88 97 HIS A C 1
ATOM 798 O O . HIS A 1 97 ? -4.975 12.743 -15.363 1.00 62.88 97 HIS A O 1
ATOM 804 N N . GLY A 1 98 ? -3.948 14.575 -14.523 1.00 79.62 98 GLY A N 1
ATOM 805 C CA . GLY A 1 98 ? -4.335 14.368 -13.132 1.00 79.62 98 GLY A CA 1
ATOM 806 C C . GLY A 1 98 ? -3.451 13.353 -12.400 1.00 79.62 98 GLY A C 1
ATOM 807 O O . GLY A 1 98 ? -2.285 13.130 -12.748 1.00 79.62 98 GLY A O 1
ATOM 808 N N . LEU A 1 99 ? -3.998 12.758 -11.345 1.00 83.56 99 LEU A N 1
ATOM 809 C CA . LEU A 1 99 ? -3.377 11.704 -10.546 1.00 83.56 99 LEU A CA 1
ATOM 810 C C . LEU A 1 99 ? -3.405 10.373 -11.310 1.00 83.56 99 LEU A C 1
ATOM 812 O O . LEU A 1 99 ? -4.444 9.943 -11.805 1.00 83.56 99 LEU A O 1
ATOM 816 N N . CYS A 1 100 ? -2.262 9.693 -11.382 1.00 86.56 100 CYS A N 1
ATOM 817 C CA . CYS A 1 100 ? -2.128 8.397 -12.044 1.00 86.56 100 CYS A CA 1
ATOM 818 C C . CYS A 1 100 ? -1.304 7.415 -11.201 1.00 86.56 100 CYS A C 1
ATOM 820 O O . CYS A 1 100 ? -0.355 7.800 -10.517 1.00 86.56 100 CYS A O 1
ATOM 822 N N . GLY A 1 101 ? -1.656 6.130 -11.246 1.00 87.00 101 GLY A N 1
ATOM 823 C CA . GLY A 1 101 ? -0.867 5.074 -10.610 1.00 87.00 101 GLY A CA 1
ATOM 824 C C . GLY A 1 101 ? 0.480 4.887 -11.312 1.00 87.00 101 GLY A C 1
ATOM 825 O O . GLY A 1 101 ? 0.555 4.907 -12.541 1.00 87.00 101 GLY A O 1
ATOM 826 N N . THR A 1 102 ? 1.560 4.699 -10.553 1.00 89.69 102 THR A N 1
ATOM 827 C CA . THR A 1 102 ? 2.854 4.308 -11.142 1.00 89.69 102 THR A CA 1
ATOM 828 C C . THR A 1 102 ? 2.851 2.832 -11.533 1.00 89.69 102 THR A C 1
ATOM 830 O O . THR A 1 102 ? 1.930 2.098 -11.193 1.00 89.69 102 THR A O 1
ATOM 833 N N . GLN A 1 103 ? 3.916 2.343 -12.178 1.00 88.81 103 GLN A N 1
ATOM 834 C CA . GLN A 1 103 ? 4.080 0.900 -12.411 1.00 88.81 103 GLN A CA 1
ATOM 835 C C . GLN A 1 103 ? 4.036 0.092 -11.105 1.00 88.81 103 GLN A C 1
ATOM 837 O O . GLN A 1 103 ? 3.432 -0.977 -11.065 1.00 88.81 103 GLN A O 1
ATOM 842 N N . LEU A 1 104 ? 4.622 0.626 -10.026 1.00 87.88 104 LEU A N 1
ATOM 843 C CA . LEU A 1 104 ? 4.566 0.003 -8.707 1.00 87.88 104 LEU A CA 1
ATOM 844 C C . LEU A 1 104 ? 3.147 0.057 -8.132 1.00 87.88 104 LEU A C 1
ATOM 846 O O . LEU A 1 104 ? 2.647 -0.968 -7.687 1.00 87.88 104 LEU A O 1
ATOM 850 N N . GLY A 1 105 ? 2.478 1.213 -8.185 1.00 89.25 105 GLY A N 1
ATOM 851 C CA . GLY A 1 105 ? 1.085 1.354 -7.746 1.00 89.25 105 GLY A CA 1
ATOM 852 C C . GLY A 1 105 ? 0.137 0.416 -8.493 1.00 89.25 105 GLY A C 1
ATOM 853 O O . GLY A 1 105 ? -0.676 -0.266 -7.872 1.00 89.25 105 GLY A O 1
ATOM 854 N N . GLN A 1 106 ? 0.315 0.292 -9.809 1.00 89.25 106 GLN A N 1
ATOM 855 C CA . GLN A 1 106 ? -0.444 -0.632 -10.643 1.00 89.25 106 GLN A CA 1
ATOM 856 C C . GLN A 1 106 ? -0.159 -2.086 -10.265 1.00 89.25 106 GLN A C 1
ATOM 858 O O . GLN A 1 106 ? -1.090 -2.879 -10.191 1.00 89.25 106 GLN A O 1
ATOM 863 N N . ALA A 1 107 ? 1.098 -2.440 -9.979 1.00 88.25 107 ALA A N 1
ATOM 864 C CA . ALA A 1 107 ? 1.449 -3.768 -9.487 1.00 88.25 107 ALA A CA 1
ATOM 865 C C . ALA A 1 107 ? 0.831 -4.056 -8.108 1.00 88.25 107 ALA A C 1
ATOM 867 O O . ALA A 1 107 ? 0.365 -5.168 -7.868 1.00 88.25 107 ALA A O 1
ATOM 868 N N . VAL A 1 108 ? 0.767 -3.068 -7.206 1.00 89.56 108 VAL A N 1
ATOM 869 C CA . VAL A 1 108 ? 0.070 -3.197 -5.910 1.00 89.56 108 VAL A CA 1
ATOM 870 C C . VAL A 1 108 ? -1.422 -3.449 -6.131 1.00 89.56 108 VAL A C 1
ATOM 872 O O . VAL A 1 108 ? -1.987 -4.357 -5.523 1.00 89.56 108 VAL A O 1
ATOM 875 N N . PHE A 1 109 ? -2.041 -2.691 -7.038 1.00 88.25 109 PHE A N 1
ATOM 876 C CA . PHE A 1 109 ? -3.440 -2.855 -7.422 1.00 88.25 109 PHE A CA 1
ATOM 877 C C . PHE A 1 109 ? -3.717 -4.246 -8.014 1.00 88.25 109 PHE A C 1
ATOM 879 O O . PHE A 1 109 ? -4.595 -4.955 -7.526 1.00 88.25 109 PHE A O 1
ATOM 886 N N . THR A 1 110 ? -2.942 -4.689 -9.008 1.00 87.06 110 THR A N 1
ATOM 887 C CA . THR A 1 110 ? -3.161 -5.990 -9.665 1.00 87.06 110 THR A CA 1
ATOM 888 C C . THR A 1 110 ? -2.852 -7.175 -8.757 1.00 87.06 110 THR A C 1
ATOM 890 O O . THR A 1 110 ? -3.544 -8.188 -8.817 1.00 87.06 110 THR A O 1
ATOM 893 N N . SER A 1 111 ? -1.857 -7.053 -7.878 1.00 87.88 111 SER A N 1
ATOM 894 C CA . SER A 1 111 ? -1.534 -8.086 -6.887 1.00 87.88 111 SER A CA 1
ATOM 895 C C . SER A 1 111 ? -2.481 -8.090 -5.684 1.00 87.88 111 SER A C 1
ATOM 897 O O . SER A 1 111 ? -2.395 -8.986 -4.844 1.00 87.88 111 SER A O 1
ATOM 899 N N . SER A 1 112 ? -3.385 -7.104 -5.581 1.00 86.38 112 SER A N 1
ATOM 900 C CA . SER A 1 112 ? -4.298 -6.912 -4.444 1.00 86.38 112 SER A CA 1
ATOM 901 C C . SER A 1 112 ? -3.591 -6.854 -3.080 1.00 86.38 112 SER A C 1
ATOM 903 O O . SER A 1 112 ? -4.223 -7.047 -2.031 1.00 86.38 112 SER A O 1
ATOM 905 N N . LEU A 1 113 ? -2.286 -6.567 -3.072 1.00 85.44 113 LEU A N 1
ATOM 906 C CA . LEU A 1 113 ? -1.474 -6.498 -1.867 1.00 85.44 113 LEU A CA 1
ATOM 907 C C . LEU A 1 113 ? -1.773 -5.220 -1.084 1.00 85.44 113 LEU A C 1
ATOM 909 O O . LEU A 1 113 ? -2.163 -4.184 -1.620 1.00 85.44 113 LEU A O 1
ATOM 913 N N . SER A 1 114 ? -1.576 -5.288 0.229 1.00 86.31 114 SER A N 1
ATOM 914 C CA . SER A 1 114 ? -1.558 -4.077 1.047 1.00 86.31 114 SER A CA 1
ATOM 915 C C . SER A 1 114 ? -0.322 -3.240 0.686 1.00 86.31 114 SER A C 1
ATOM 917 O O . SER A 1 114 ? 0.753 -3.825 0.545 1.00 86.31 114 SER A O 1
ATOM 919 N N . PRO A 1 115 ? -0.419 -1.900 0.613 1.00 84.75 115 PRO A N 1
ATOM 920 C CA . PRO A 1 115 ? 0.695 -1.039 0.197 1.00 84.75 115 PRO A CA 1
ATOM 921 C C . PRO A 1 115 ? 1.972 -1.239 1.024 1.00 84.75 115 PRO A C 1
ATOM 923 O O . PRO A 1 115 ? 3.064 -1.290 0.468 1.00 84.75 115 PRO A O 1
ATOM 926 N N . ASP A 1 116 ? 1.833 -1.432 2.341 1.00 84.94 116 ASP A N 1
ATOM 927 C CA . ASP A 1 116 ? 2.957 -1.716 3.245 1.00 84.94 116 ASP A CA 1
ATOM 928 C C . ASP A 1 116 ? 3.703 -3.004 2.856 1.00 84.94 116 ASP A C 1
ATOM 930 O O . ASP A 1 116 ? 4.930 -3.033 2.816 1.00 84.94 116 ASP A O 1
ATOM 934 N N . ILE A 1 117 ? 2.949 -4.064 2.548 1.00 86.44 117 ILE A N 1
ATOM 935 C CA . ILE A 1 117 ? 3.501 -5.372 2.182 1.00 86.44 117 ILE A CA 1
ATOM 936 C C . ILE A 1 117 ? 4.104 -5.315 0.783 1.00 86.44 117 ILE A C 1
ATOM 938 O O . ILE A 1 117 ? 5.192 -5.834 0.569 1.00 86.44 117 ILE A O 1
ATOM 942 N N . ALA A 1 118 ? 3.429 -4.658 -0.159 1.00 87.88 118 ALA A N 1
ATOM 943 C CA . ALA A 1 118 ? 3.913 -4.523 -1.525 1.00 87.88 118 ALA A CA 1
ATOM 944 C C . ALA A 1 118 ? 5.265 -3.796 -1.590 1.00 87.88 118 ALA A C 1
ATOM 946 O O . ALA A 1 118 ? 6.132 -4.201 -2.355 1.00 87.88 118 ALA A O 1
ATOM 947 N N . LEU A 1 119 ? 5.466 -2.771 -0.755 1.00 87.56 119 LEU A N 1
ATOM 948 C CA . LEU A 1 119 ? 6.748 -2.070 -0.652 1.00 87.56 119 LEU A CA 1
ATOM 949 C C . LEU A 1 119 ? 7.849 -2.954 -0.070 1.00 87.56 119 LEU A C 1
ATOM 951 O O . LEU A 1 119 ? 8.946 -2.986 -0.612 1.00 87.56 119 LEU A O 1
ATOM 955 N N . GLN A 1 120 ? 7.549 -3.709 0.988 1.00 87.56 120 GLN A N 1
ATOM 956 C CA . GLN A 1 120 ? 8.519 -4.642 1.558 1.00 87.56 120 GLN A CA 1
ATOM 957 C C . GLN A 1 120 ? 8.923 -5.719 0.542 1.00 87.56 120 GLN A C 1
ATOM 959 O O . GLN A 1 120 ? 10.105 -5.991 0.359 1.00 87.56 120 GLN A O 1
ATOM 964 N N . VAL A 1 121 ? 7.942 -6.294 -0.157 1.00 89.00 121 VAL A N 1
ATOM 965 C CA . VAL A 1 121 ? 8.176 -7.284 -1.213 1.00 89.00 121 VAL A CA 1
ATOM 966 C C . VAL A 1 121 ? 9.002 -6.676 -2.344 1.00 89.00 121 VAL A C 1
ATOM 968 O O . VAL A 1 121 ? 9.935 -7.314 -2.817 1.00 89.00 121 VAL A O 1
ATOM 971 N N . TYR A 1 122 ? 8.702 -5.443 -2.757 1.00 88.31 122 TYR A N 1
ATOM 972 C CA . TYR A 1 122 ? 9.483 -4.734 -3.768 1.00 88.31 122 TYR A CA 1
ATOM 973 C C . TYR A 1 122 ? 10.949 -4.555 -3.345 1.00 88.31 122 TYR A C 1
ATOM 975 O O . TYR A 1 122 ? 11.838 -4.875 -4.130 1.00 88.31 122 TYR A O 1
ATOM 983 N N . ASP A 1 123 ? 11.209 -4.126 -2.107 1.00 88.00 123 ASP A N 1
ATOM 984 C CA . ASP A 1 123 ? 12.571 -3.967 -1.579 1.00 88.00 123 ASP A CA 1
ATOM 985 C C . ASP A 1 123 ? 13.323 -5.306 -1.511 1.00 88.00 123 ASP A C 1
ATOM 987 O O . ASP A 1 123 ? 14.515 -5.379 -1.822 1.00 88.00 123 ASP A O 1
ATOM 991 N N . ASP A 1 124 ? 12.639 -6.375 -1.102 1.00 88.75 124 ASP A N 1
ATOM 992 C CA . ASP A 1 124 ? 13.217 -7.717 -1.025 1.00 88.75 124 ASP A CA 1
ATOM 993 C C . ASP A 1 124 ? 13.533 -8.266 -2.425 1.00 88.75 124 ASP A C 1
ATOM 995 O O . ASP A 1 124 ? 14.620 -8.808 -2.645 1.00 88.75 124 ASP A O 1
ATOM 999 N N . LEU A 1 125 ? 12.636 -8.059 -3.398 1.00 86.69 125 LEU A N 1
ATOM 1000 C CA . LEU A 1 125 ? 12.878 -8.401 -4.801 1.00 86.69 125 LEU A CA 1
ATOM 1001 C C . LEU A 1 125 ? 14.037 -7.591 -5.380 1.00 86.69 125 LEU A C 1
ATOM 1003 O O . LEU A 1 125 ? 14.895 -8.159 -6.050 1.00 86.69 125 LEU A O 1
ATOM 1007 N N . GLU A 1 126 ? 14.097 -6.286 -5.119 1.00 87.00 126 GLU A N 1
ATOM 1008 C CA . GLU A 1 126 ? 15.168 -5.431 -5.628 1.00 87.00 126 GLU A CA 1
ATOM 1009 C C . GLU A 1 126 ? 16.539 -5.897 -5.112 1.00 87.00 126 GLU A C 1
ATOM 1011 O O . GLU A 1 126 ? 17.499 -5.998 -5.881 1.00 87.00 126 GLU A O 1
ATOM 1016 N N . LYS A 1 127 ? 16.631 -6.258 -3.826 1.00 87.31 127 LYS A N 1
ATOM 1017 C CA . LYS A 1 127 ? 17.851 -6.833 -3.237 1.00 87.31 127 LYS A CA 1
ATOM 1018 C C . LYS A 1 127 ? 18.203 -8.186 -3.852 1.00 87.31 127 LYS A C 1
ATOM 1020 O O . LYS A 1 127 ? 19.366 -8.404 -4.187 1.00 87.31 127 LYS A O 1
ATOM 1025 N N . ALA A 1 128 ? 17.224 -9.075 -4.019 1.00 84.56 128 A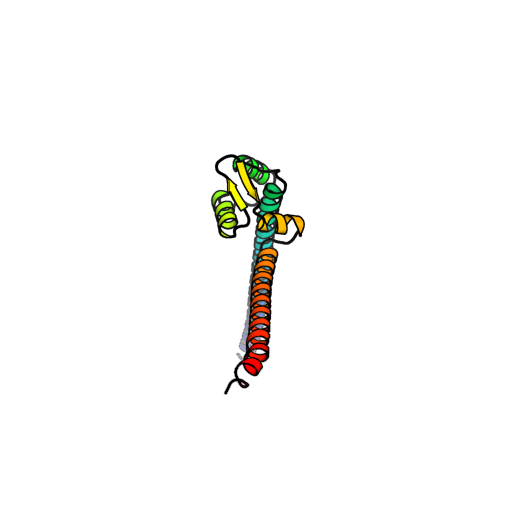LA A N 1
ATOM 1026 C CA . ALA A 1 128 ? 17.439 -10.393 -4.612 1.00 84.56 128 ALA A CA 1
ATOM 1027 C C . ALA A 1 128 ? 17.934 -10.290 -6.064 1.00 84.56 128 ALA A C 1
ATOM 1029 O O . ALA A 1 128 ? 18.887 -10.970 -6.438 1.00 84.56 128 ALA A O 1
ATOM 1030 N N . ILE A 1 129 ? 17.348 -9.388 -6.860 1.00 82.94 129 ILE A N 1
ATOM 1031 C CA . ILE A 1 129 ? 17.766 -9.123 -8.243 1.00 82.94 129 ILE A CA 1
ATOM 1032 C C . ILE A 1 129 ? 19.207 -8.604 -8.282 1.00 82.94 129 ILE A C 1
ATOM 1034 O O . ILE A 1 129 ? 19.997 -9.074 -9.097 1.00 82.94 129 ILE A O 1
ATOM 1038 N N . ARG A 1 130 ? 19.580 -7.677 -7.389 1.00 81.62 130 ARG A N 1
ATOM 1039 C CA . ARG A 1 130 ? 20.965 -7.178 -7.300 1.00 81.62 130 ARG A CA 1
ATOM 1040 C C . ARG A 1 130 ? 21.950 -8.281 -6.907 1.00 81.62 130 ARG A C 1
ATOM 1042 O O . ARG A 1 130 ? 23.023 -8.349 -7.493 1.00 81.62 130 ARG A O 1
ATOM 1049 N N . SER A 1 131 ? 21.584 -9.154 -5.967 1.00 76.38 131 SER A N 1
ATOM 1050 C CA . SER A 1 131 ? 22.410 -10.309 -5.585 1.00 76.38 131 SER A CA 1
ATOM 1051 C C . SER A 1 131 ? 22.615 -11.268 -6.758 1.00 76.38 131 SER A C 1
ATOM 1053 O O . SER A 1 131 ? 23.739 -11.672 -7.027 1.00 76.38 131 SER A O 1
ATOM 1055 N N . LEU A 1 132 ? 21.548 -11.577 -7.500 1.00 73.81 132 LEU A N 1
ATOM 1056 C CA . LEU A 1 132 ? 21.614 -12.462 -8.662 1.00 73.81 132 LEU A CA 1
ATOM 1057 C C . LEU A 1 132 ? 22.429 -11.851 -9.811 1.00 73.81 132 LEU A C 1
ATOM 1059 O O . LEU A 1 132 ? 23.155 -12.564 -10.501 1.00 73.81 132 LEU A O 1
ATOM 1063 N N . ALA A 1 133 ? 22.336 -10.534 -10.013 1.00 72.44 133 ALA A N 1
ATOM 1064 C CA . ALA A 1 133 ? 23.173 -9.821 -10.974 1.00 72.44 133 ALA A CA 1
ATOM 1065 C C . ALA A 1 133 ? 24.662 -9.915 -10.601 1.00 72.44 133 ALA A C 1
ATOM 1067 O O . ALA A 1 133 ? 25.475 -10.247 -11.459 1.00 72.44 133 ALA A O 1
ATOM 1068 N N . LEU A 1 134 ? 25.004 -9.723 -9.321 1.00 66.44 134 LEU A N 1
ATOM 1069 C CA . LEU A 1 134 ? 26.367 -9.894 -8.804 1.00 66.44 134 LEU A CA 1
ATOM 1070 C C . LEU A 1 134 ? 26.891 -11.327 -8.982 1.00 66.44 134 LEU A C 1
ATOM 1072 O O . LEU A 1 134 ? 28.025 -11.502 -9.425 1.00 66.44 134 LEU A O 1
ATOM 1076 N N . ASP A 1 135 ? 26.077 -12.344 -8.697 1.00 65.38 135 ASP A N 1
ATOM 1077 C CA . ASP A 1 135 ? 26.461 -13.748 -8.895 1.00 65.38 135 ASP A CA 1
ATOM 1078 C C . ASP A 1 135 ? 26.713 -14.062 -10.380 1.00 65.38 135 ASP A C 1
ATOM 1080 O O . ASP A 1 135 ? 27.688 -14.737 -10.720 1.00 65.38 135 ASP A O 1
ATOM 1084 N N . ASN A 1 136 ? 25.884 -13.524 -11.282 1.00 64.31 136 ASN A N 1
ATOM 1085 C CA . ASN A 1 136 ? 26.075 -13.669 -12.726 1.00 64.31 136 ASN A CA 1
ATOM 1086 C C . ASN A 1 136 ? 27.324 -12.937 -13.231 1.00 64.31 136 ASN A C 1
ATOM 1088 O O . ASN A 1 136 ? 28.065 -13.495 -14.041 1.00 64.31 136 ASN A O 1
ATOM 1092 N N . GLU A 1 137 ? 27.582 -11.714 -12.765 1.00 64.19 137 GLU A N 1
ATOM 1093 C CA . GLU A 1 137 ? 28.783 -10.951 -13.122 1.00 64.19 137 GLU A CA 1
ATOM 1094 C C . GLU A 1 137 ? 30.057 -11.642 -12.625 1.00 64.19 137 GLU A C 1
ATOM 1096 O O . GLU A 1 137 ? 31.043 -11.720 -13.358 1.00 64.19 137 GLU A O 1
ATOM 1101 N N . LEU A 1 138 ? 30.026 -12.222 -11.422 1.00 62.91 138 LEU A N 1
ATOM 1102 C CA . LEU A 1 138 ? 31.144 -12.971 -10.849 1.00 62.91 138 LEU A CA 1
ATOM 1103 C C . LEU A 1 138 ? 31.361 -14.313 -11.569 1.00 62.91 138 LEU A C 1
ATOM 1105 O O . LEU A 1 138 ? 32.505 -14.683 -11.843 1.00 62.91 138 LEU A O 1
ATOM 1109 N N . HIS A 1 139 ? 30.287 -15.010 -11.960 1.00 63.22 139 HIS A N 1
ATOM 1110 C CA . HIS A 1 139 ? 30.371 -16.212 -12.795 1.00 63.22 139 HIS A CA 1
ATOM 1111 C C . HIS A 1 139 ? 30.929 -15.902 -14.195 1.00 63.22 139 HIS A C 1
ATOM 1113 O O . HIS A 1 139 ? 31.779 -16.640 -14.698 1.00 63.22 139 HIS A O 1
ATOM 1119 N N . LEU A 1 140 ? 30.519 -14.782 -14.804 1.00 60.84 140 LEU A N 1
ATOM 1120 C CA . LEU A 1 140 ? 31.065 -14.277 -16.069 1.00 60.84 140 LEU A CA 1
ATOM 1121 C C . LEU A 1 140 ? 32.550 -13.907 -15.948 1.00 60.84 140 LEU A C 1
ATOM 1123 O O . LEU A 1 140 ? 33.347 -14.325 -16.789 1.00 60.84 140 LEU A O 1
ATOM 1127 N N . LEU A 1 141 ? 32.945 -13.191 -14.891 1.00 60.78 141 LEU A N 1
ATOM 1128 C CA . LEU A 1 141 ? 34.345 -12.874 -14.586 1.00 60.78 141 LEU A CA 1
ATOM 1129 C C . LEU A 1 141 ? 35.189 -14.140 -14.419 1.00 60.78 141 LEU A C 1
ATOM 1131 O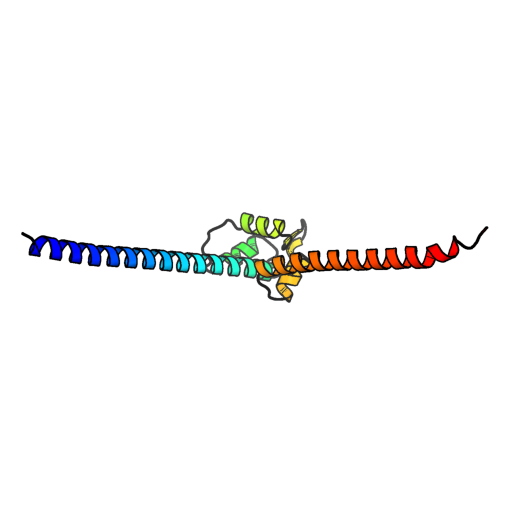 O . LEU A 1 141 ? 36.272 -14.225 -14.993 1.00 60.78 141 LEU A O 1
ATOM 1135 N N . TYR A 1 142 ? 34.691 -15.148 -13.698 1.00 59.22 142 TYR A N 1
ATOM 1136 C CA . TYR A 1 142 ? 35.380 -16.430 -13.551 1.00 59.22 142 TYR A CA 1
ATOM 1137 C C . TYR A 1 142 ? 35.540 -17.152 -14.894 1.00 59.22 142 TYR A C 1
ATOM 1139 O O . TYR A 1 142 ? 36.627 -17.632 -15.204 1.00 59.22 142 TYR A O 1
ATOM 1147 N N . LEU A 1 143 ? 34.496 -17.191 -15.725 1.00 57.12 143 LEU A N 1
ATOM 1148 C CA . LEU A 1 143 ? 34.557 -17.786 -17.063 1.00 57.12 143 LEU A CA 1
ATOM 1149 C C . LEU A 1 143 ? 35.578 -17.087 -17.963 1.00 57.12 143 LEU A C 1
ATOM 1151 O O . LEU A 1 143 ? 36.343 -17.767 -18.644 1.00 57.12 143 LEU A O 1
ATOM 1155 N N . VAL A 1 144 ? 35.621 -15.754 -17.952 1.00 62.50 144 VAL A N 1
ATOM 1156 C CA . VAL A 1 144 ? 36.576 -14.977 -18.750 1.00 62.50 144 VAL A CA 1
ATOM 1157 C C . VAL A 1 144 ? 37.995 -15.155 -18.213 1.00 62.50 144 VAL A C 1
ATOM 1159 O O . VAL A 1 144 ? 38.888 -15.489 -18.980 1.00 62.50 144 VAL A O 1
ATOM 1162 N N . ILE A 1 145 ? 38.224 -15.027 -16.906 1.00 61.84 145 ILE A N 1
ATOM 1163 C CA . ILE A 1 145 ? 39.566 -15.161 -16.322 1.00 61.84 145 ILE A CA 1
ATOM 1164 C C . ILE A 1 145 ? 40.083 -16.598 -16.477 1.00 61.84 145 ILE A C 1
ATOM 1166 O O . ILE A 1 145 ? 41.187 -16.792 -16.976 1.00 61.84 145 ILE A O 1
ATOM 1170 N N . PHE A 1 146 ? 39.290 -17.614 -16.128 1.00 57.28 146 PHE A N 1
ATOM 1171 C CA . PHE A 1 146 ? 39.726 -19.014 -16.136 1.00 57.28 146 PHE A CA 1
ATOM 1172 C C . PHE A 1 146 ? 39.841 -19.611 -17.547 1.00 57.28 146 PHE A C 1
ATOM 1174 O O . PHE A 1 146 ? 40.679 -20.485 -17.764 1.00 57.28 146 PHE A O 1
ATOM 1181 N N . LYS A 1 147 ? 39.052 -19.146 -18.532 1.00 55.22 147 LYS A N 1
ATOM 1182 C CA . LYS A 1 147 ? 39.176 -19.617 -19.927 1.00 55.22 147 LYS A CA 1
ATOM 1183 C C . LYS A 1 147 ? 40.115 -18.789 -20.803 1.00 55.22 147 LYS A C 1
ATOM 1185 O O . LYS A 1 147 ? 40.609 -19.336 -21.786 1.00 55.22 147 LYS A O 1
ATOM 1190 N N . VAL A 1 148 ? 40.410 -17.530 -20.465 1.00 55.53 148 VAL A N 1
ATOM 1191 C CA . VAL A 1 148 ? 41.376 -16.702 -21.220 1.00 55.53 148 VAL A CA 1
ATOM 1192 C C . VAL A 1 148 ? 42.816 -16.891 -20.720 1.00 55.53 148 VAL A C 1
ATOM 1194 O O . VAL A 1 148 ? 43.740 -16.890 -21.533 1.00 55.53 148 VAL A O 1
ATOM 1197 N N . PHE A 1 149 ? 43.047 -17.154 -19.427 1.00 48.16 149 PHE A N 1
ATOM 1198 C CA . PHE A 1 149 ? 44.412 -17.357 -18.909 1.00 48.16 149 PHE A CA 1
ATOM 1199 C C . PHE A 1 149 ? 45.210 -18.546 -19.487 1.00 48.16 149 PHE A C 1
ATOM 1201 O O . PHE A 1 149 ? 46.421 -18.388 -19.660 1.00 48.16 149 PHE A O 1
ATOM 1208 N N . PRO A 1 150 ? 44.630 -19.711 -19.851 1.00 53.44 150 PRO A N 1
ATOM 1209 C CA . PRO A 1 150 ? 45.426 -20.791 -20.434 1.00 53.44 150 PRO A CA 1
ATOM 1210 C C . PRO A 1 150 ? 45.886 -20.497 -21.874 1.00 53.44 150 PRO A C 1
ATOM 1212 O O . PRO A 1 150 ? 46.713 -21.241 -22.398 1.00 53.44 150 PRO A O 1
ATOM 1215 N N . PHE A 1 151 ? 45.413 -19.412 -22.506 1.00 51.69 151 PHE A N 1
ATOM 1216 C CA . PHE A 1 151 ? 45.884 -18.979 -23.827 1.00 51.69 151 PHE A CA 1
ATOM 1217 C C . PHE A 1 151 ? 47.133 -18.084 -23.783 1.00 51.69 151 PHE A C 1
ATOM 1219 O O . PHE A 1 151 ? 47.885 -18.068 -24.753 1.00 51.69 151 PHE A O 1
ATOM 1226 N N . PHE A 1 152 ? 47.410 -17.393 -22.671 1.00 51.91 152 PHE A N 1
ATOM 1227 C CA . PHE A 1 152 ? 48.583 -16.508 -22.558 1.00 51.91 152 PHE A CA 1
ATOM 1228 C C . PHE A 1 152 ? 49.834 -17.180 -21.978 1.00 51.91 152 PHE A C 1
ATOM 1230 O O . PHE A 1 152 ? 50.917 -16.615 -22.064 1.00 51.91 152 PHE A O 1
ATOM 1237 N N . SER A 1 153 ? 49.729 -18.406 -21.455 1.00 48.16 153 SER A N 1
ATOM 1238 C CA . SER A 1 153 ? 50.883 -19.158 -20.929 1.00 48.16 153 SER A CA 1
ATOM 1239 C C . SER A 1 153 ? 51.537 -20.099 -21.958 1.00 48.16 153 SER A C 1
ATOM 1241 O O . SER A 1 153 ? 52.349 -20.942 -21.578 1.00 48.16 153 SER A O 1
ATOM 1243 N N . LYS A 1 154 ? 51.177 -20.002 -23.249 1.00 50.28 154 LYS A N 1
ATOM 1244 C CA . LYS A 1 154 ? 51.752 -20.831 -24.329 1.00 50.28 154 LYS A CA 1
ATOM 1245 C C . LYS A 1 154 ? 52.531 -20.075 -25.407 1.00 50.28 154 LYS A C 1
ATOM 1247 O O . LYS A 1 154 ? 53.018 -20.727 -26.323 1.00 50.28 154 LYS A O 1
ATOM 1252 N N . ASN A 1 155 ? 52.708 -18.763 -25.281 1.00 44.31 155 ASN A N 1
ATOM 1253 C CA . ASN A 1 155 ? 53.649 -18.031 -26.126 1.00 44.31 155 ASN A CA 1
ATOM 1254 C C . ASN A 1 155 ? 54.853 -17.620 -25.276 1.00 44.31 155 ASN A C 1
ATOM 1256 O O . ASN A 1 155 ? 54.834 -16.592 -24.600 1.00 44.31 155 ASN A O 1
ATOM 1260 N N . TYR A 1 156 ? 55.848 -18.512 -25.280 1.00 47.19 156 TYR A N 1
ATOM 1261 C CA . TYR A 1 156 ? 57.247 -18.101 -25.394 1.00 47.19 156 TYR A CA 1
ATOM 1262 C C . TYR A 1 156 ? 57.416 -17.130 -26.568 1.00 47.19 156 TYR A C 1
ATOM 1264 O O . TYR A 1 156 ? 56.687 -17.309 -27.572 1.00 47.19 156 TYR A O 1
#

Secondary structure (DSSP, 8-state):
-HHHHHHHHHHHHHHHHHHHHHHHHHHHHHHHHHHHHHHHHHHHHHHHHHHHHTTS--SHHHHHHHHHHTT----S-HHHHHHHHHHTTSEEEETTTEEEE-HHHHHHHHHT--HHHHHHHHHHHHHHHHHHHHHHHHHHHHHHHHHHHHHHTS--

Organism: Wuchereria bancrofti (NCBI:txid6293)

InterPro domains:
  IPR048960 POLQ-like, helical domain [PF21099] (115-144)

Radius of gyration: 29.75 Å; chains: 1; bounding box: 76×39×94 Å

Foldseek 3Di:
DVVVVVVVVVVVVVVVVVVVVVVVVVVVVVVVVVVVVVVLVLVLLLVLLLCQAVVVDFAPVSVVVVVVVVPRDCPDDVVVSVVVCVVLQQWDQDPVGGIHGGPLSNVCNVVVHRPVVSSVVVVVVVVVVVVVVVVVVVVVVCCCCVVVVVVVVPDD